Protein AF-A0A3N1KBH6-F1 (afdb_monomer_lite)

Sequence (134 aa):
MVTGLVGLCGLIVLVSFAAWLVLRDSRVDLRPDDFVPRAGATSGGISLLEGAVDVTAEACGPVASSCTSAVGTDDLVLMHFATKDAAARAARRLGPEAYRSDWLVARFVGDDVPAEQRLWATEALDGAWQSEVD

Radius of gyration: 19.17 Å; chains: 1; bounding box: 53×26×54 Å

Secondary structure (DSSP, 8-state):
--HHHHHHHHHHHHHHHHHHHHHS-GGGG--GGGGSPPTT-SS---GGGTT-EE-HHHHHTTT-TTEEEEEE-SSEEEEEESSHHHHHHHHHHHGGGEEEETTEEEEE--TT--HHHHHHHHHHHHHTTTTT--

Foldseek 3Di:
DVVVVVVVVVVVVVVVVVVCVVVDDPCLPDDPVQQEDDVPDPDQHQPQNDVWDWPCCPVCPPQAPFWDTWIHDQFKIKTFGNFQVRQVRSQVVLPPQWDDDRRIIMGGNDPPQDPVSVVVNNCSSNVVSVVVPD

Structure (mmCIF, N/CA/C/O backbone):
data_AF-A0A3N1KBH6-F1
#
_entry.id   AF-A0A3N1KBH6-F1
#
loop_
_atom_site.group_PDB
_atom_site.id
_atom_site.type_symbol
_atom_site.label_atom_id
_atom_site.label_alt_id
_atom_site.label_comp_id
_atom_site.label_asym_id
_atom_site.label_entity_id
_atom_site.label_seq_id
_atom_site.pdbx_PDB_ins_code
_atom_site.Cartn_x
_atom_site.Cartn_y
_atom_site.Cartn_z
_atom_site.occupancy
_atom_site.B_iso_or_equiv
_atom_site.auth_seq_id
_atom_site.auth_comp_id
_atom_site.auth_asym_id
_atom_site.auth_atom_id
_atom_site.pdbx_PDB_model_num
ATOM 1 N N . MET A 1 1 ? 39.350 -9.314 -36.177 1.00 49.44 1 MET A N 1
ATOM 2 C CA . MET A 1 1 ? 38.388 -8.218 -35.904 1.00 49.44 1 MET A CA 1
ATOM 3 C C . MET A 1 1 ? 37.071 -8.666 -35.256 1.00 49.44 1 MET A C 1
ATOM 5 O O . MET A 1 1 ? 36.271 -7.803 -34.939 1.00 49.44 1 MET A O 1
ATOM 9 N N . VAL A 1 2 ? 36.836 -9.961 -34.993 1.00 51.59 2 VAL A N 1
ATOM 10 C CA . VAL A 1 2 ? 35.577 -10.442 -34.374 1.00 51.59 2 VAL A CA 1
ATOM 11 C C . VAL A 1 2 ? 35.638 -10.447 -32.833 1.00 51.59 2 VAL A C 1
ATOM 13 O O . VAL A 1 2 ? 34.629 -10.255 -32.168 1.00 51.59 2 VAL A O 1
ATOM 16 N N . THR A 1 3 ? 36.834 -10.555 -32.246 1.00 52.19 3 THR A N 1
ATOM 17 C CA . THR A 1 3 ? 37.055 -10.590 -30.787 1.00 52.19 3 THR A CA 1
ATOM 18 C C . THR A 1 3 ? 36.803 -9.259 -30.072 1.00 52.19 3 THR A C 1
ATOM 20 O O . THR A 1 3 ? 36.349 -9.264 -28.933 1.00 52.19 3 THR A O 1
ATOM 23 N N . GLY A 1 4 ? 37.034 -8.119 -30.730 1.00 53.12 4 GLY A N 1
ATOM 24 C CA . GLY A 1 4 ? 36.787 -6.798 -30.132 1.00 53.12 4 GLY A CA 1
ATOM 25 C C . GLY A 1 4 ? 35.301 -6.455 -29.984 1.00 53.12 4 GLY A C 1
ATOM 26 O O . GLY A 1 4 ? 34.920 -5.766 -29.044 1.00 53.12 4 GLY A O 1
ATOM 27 N N . LEU A 1 5 ? 34.451 -6.975 -30.877 1.00 54.72 5 LEU A N 1
ATOM 28 C CA . LEU A 1 5 ? 33.017 -6.670 -30.885 1.00 54.72 5 LEU A CA 1
ATOM 29 C C . LEU A 1 5 ? 32.265 -7.420 -29.772 1.00 54.72 5 LEU A C 1
ATOM 31 O O . LEU A 1 5 ? 31.407 -6.846 -29.109 1.00 54.72 5 LEU A O 1
ATOM 35 N N . VAL A 1 6 ? 32.634 -8.683 -29.525 1.00 58.62 6 VAL A N 1
ATOM 36 C CA . VAL A 1 6 ? 32.032 -9.519 -28.468 1.00 58.62 6 VAL A CA 1
ATOM 37 C C . VAL A 1 6 ? 32.357 -8.967 -27.076 1.00 58.62 6 VAL A C 1
ATOM 39 O O . VAL A 1 6 ? 31.479 -8.914 -26.218 1.00 58.62 6 VAL A O 1
ATOM 42 N N . GLY A 1 7 ? 33.589 -8.486 -26.868 1.00 67.44 7 GLY A N 1
ATOM 43 C CA . GLY A 1 7 ? 33.991 -7.850 -25.609 1.00 67.44 7 GLY A CA 1
ATOM 44 C C . GLY A 1 7 ? 33.243 -6.543 -25.330 1.00 67.44 7 GLY A C 1
ATOM 45 O O . GLY A 1 7 ? 32.823 -6.306 -24.200 1.00 67.44 7 GLY A O 1
ATOM 46 N N . LEU A 1 8 ? 33.012 -5.725 -26.363 1.00 73.25 8 LEU A N 1
ATOM 47 C CA . LEU A 1 8 ? 32.281 -4.463 -26.233 1.00 73.25 8 LEU A CA 1
ATOM 48 C C . LEU A 1 8 ? 30.794 -4.689 -25.911 1.00 73.25 8 LEU A C 1
ATOM 50 O O . LEU A 1 8 ? 30.258 -4.045 -25.014 1.00 73.25 8 LEU A O 1
ATOM 54 N N . CYS A 1 9 ? 30.133 -5.631 -26.595 1.00 75.88 9 CYS A N 1
ATOM 55 C CA . CYS A 1 9 ? 28.740 -5.979 -26.304 1.00 75.88 9 CYS A CA 1
ATOM 56 C C . CYS A 1 9 ? 28.572 -6.538 -24.884 1.00 75.88 9 CYS A C 1
ATOM 58 O O . CYS A 1 9 ? 27.636 -6.148 -24.189 1.00 75.88 9 CYS A O 1
ATOM 60 N N . GLY A 1 10 ? 29.493 -7.396 -24.431 1.00 76.19 10 GLY A N 1
ATOM 61 C CA . GLY A 1 10 ? 29.480 -7.914 -23.061 1.00 76.19 10 GLY A CA 1
ATOM 62 C C . GLY A 1 10 ? 29.618 -6.808 -22.011 1.00 76.19 10 GLY A C 1
ATOM 63 O O . GLY A 1 10 ? 28.868 -6.793 -21.037 1.00 76.19 10 GLY A O 1
ATOM 64 N N . LEU A 1 11 ? 30.514 -5.842 -22.243 1.00 80.56 11 LEU A N 1
ATOM 65 C CA . LEU A 1 11 ? 30.700 -4.690 -21.359 1.00 80.56 11 LEU A CA 1
ATOM 66 C C . LEU A 1 11 ? 29.445 -3.805 -21.297 1.00 80.56 11 LEU A C 1
ATOM 68 O O . LEU A 1 11 ? 29.038 -3.409 -20.209 1.00 80.56 11 LEU A O 1
ATOM 72 N N . ILE A 1 12 ? 28.810 -3.524 -22.441 1.00 84.62 12 ILE A N 1
ATOM 73 C CA . ILE A 1 12 ? 27.580 -2.717 -22.496 1.00 84.62 12 ILE A CA 1
ATOM 74 C C . ILE A 1 12 ? 26.463 -3.391 -21.695 1.00 84.62 12 ILE A C 1
ATOM 76 O O . ILE A 1 12 ? 25.829 -2.731 -20.879 1.00 84.62 12 ILE A O 1
ATOM 80 N N . VAL A 1 13 ? 26.262 -4.703 -21.860 1.00 85.00 13 VAL A N 1
ATOM 81 C CA . VAL A 1 13 ? 25.246 -5.451 -21.099 1.00 85.00 13 VAL A CA 1
ATOM 82 C C . VAL A 1 13 ? 25.523 -5.386 -19.597 1.00 85.00 13 VAL A C 1
ATOM 84 O O . VAL A 1 13 ? 24.604 -5.132 -18.822 1.00 85.00 13 VAL A O 1
ATOM 87 N N . LEU A 1 14 ? 26.781 -5.554 -19.182 1.00 83.50 14 LEU A N 1
ATOM 88 C CA . LEU A 1 14 ? 27.178 -5.477 -17.773 1.00 83.50 14 LEU A CA 1
ATOM 89 C C . LEU A 1 14 ? 26.933 -4.089 -17.174 1.00 83.50 14 LEU A C 1
ATOM 91 O O . LEU A 1 14 ? 26.372 -3.985 -16.086 1.00 83.50 14 LEU A O 1
ATOM 95 N N . VAL A 1 15 ? 27.305 -3.024 -17.890 1.00 84.50 15 VAL A N 1
ATOM 96 C CA . VAL A 1 15 ? 27.094 -1.640 -17.439 1.00 84.50 15 VAL A CA 1
ATOM 97 C C . VAL A 1 15 ? 25.606 -1.299 -17.394 1.00 84.50 15 VAL A C 1
ATOM 99 O O . VAL A 1 15 ? 25.153 -0.703 -16.421 1.00 84.50 15 VAL A O 1
ATOM 102 N N . SER A 1 16 ? 24.822 -1.709 -18.395 1.00 83.69 16 SER A N 1
ATOM 103 C CA . SER A 1 16 ? 23.369 -1.511 -18.396 1.00 83.69 16 SER A CA 1
ATOM 104 C C . SER A 1 16 ? 22.682 -2.281 -17.271 1.00 83.69 16 SER A C 1
ATOM 106 O O . SER A 1 16 ? 21.777 -1.743 -16.642 1.00 83.69 16 SER A O 1
ATOM 108 N N . PHE A 1 17 ? 23.121 -3.506 -16.978 1.00 82.44 17 PHE A N 1
ATOM 109 C CA . PHE A 1 17 ? 22.586 -4.294 -15.872 1.00 82.44 17 PHE A CA 1
ATOM 110 C C . PHE A 1 17 ? 22.958 -3.697 -14.509 1.00 82.44 17 PHE A C 1
ATOM 112 O O . PHE A 1 17 ? 22.097 -3.573 -13.645 1.00 82.44 17 PHE A O 1
ATOM 119 N N . ALA A 1 18 ? 24.203 -3.248 -14.330 1.00 80.19 18 ALA A N 1
ATOM 120 C CA . ALA A 1 18 ? 24.629 -2.554 -13.116 1.00 80.19 18 ALA A CA 1
ATOM 121 C C . ALA A 1 18 ? 23.869 -1.232 -12.916 1.00 80.19 18 ALA A C 1
ATOM 123 O O . ALA A 1 18 ? 23.391 -0.958 -11.819 1.00 80.19 18 ALA A O 1
ATOM 124 N N . ALA A 1 19 ? 23.687 -0.443 -13.981 1.00 80.38 19 ALA A N 1
ATOM 125 C CA . ALA A 1 19 ? 22.867 0.764 -13.939 1.00 80.38 19 ALA A CA 1
ATOM 126 C C . ALA A 1 19 ? 21.405 0.438 -13.604 1.00 80.38 19 ALA A C 1
ATOM 128 O O . ALA A 1 19 ? 20.790 1.146 -12.814 1.00 80.38 19 ALA A O 1
ATOM 129 N N . TRP A 1 20 ? 20.857 -0.649 -14.152 1.00 79.81 20 TRP A N 1
ATOM 130 C CA . TRP A 1 20 ? 19.512 -1.107 -13.819 1.00 79.81 20 TRP A CA 1
ATOM 131 C C . TRP A 1 20 ? 19.390 -1.520 -12.352 1.00 79.81 20 TRP A C 1
ATOM 133 O O . TRP A 1 20 ? 18.420 -1.132 -11.720 1.00 79.81 20 TRP A O 1
ATOM 143 N N . LEU A 1 21 ? 20.372 -2.223 -11.781 1.00 75.50 21 LEU A N 1
ATOM 144 C CA . LEU A 1 21 ? 20.370 -2.569 -10.355 1.00 75.50 21 LEU A CA 1
ATOM 145 C C . LEU A 1 21 ? 20.424 -1.332 -9.452 1.00 75.50 21 LEU A C 1
ATOM 147 O O . LEU A 1 21 ? 19.719 -1.288 -8.454 1.00 75.50 21 LEU A O 1
ATOM 151 N N . VAL A 1 22 ? 21.216 -0.319 -9.817 1.00 76.25 22 VAL A N 1
ATOM 152 C CA . VAL A 1 22 ? 21.300 0.947 -9.063 1.00 76.25 22 VAL A CA 1
ATOM 153 C C . VAL A 1 22 ? 20.016 1.774 -9.193 1.00 76.25 22 VAL A C 1
ATOM 155 O O . VAL A 1 22 ? 19.649 2.494 -8.270 1.00 76.25 22 VAL A O 1
ATOM 158 N N 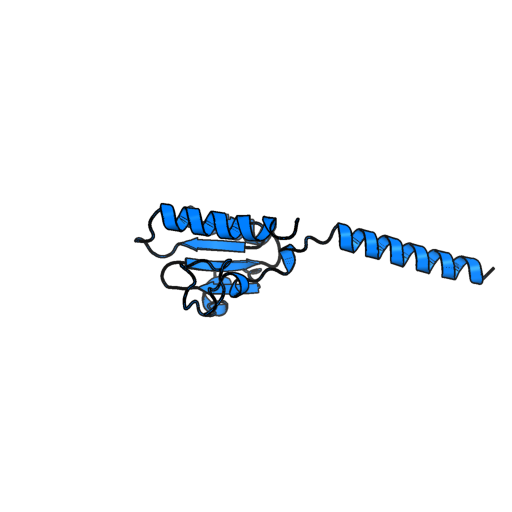. LEU A 1 23 ? 19.332 1.692 -10.336 1.00 75.88 23 LEU A N 1
ATOM 159 C CA . LEU A 1 23 ? 18.102 2.443 -10.606 1.00 75.88 23 LEU A CA 1
ATOM 160 C C . LEU A 1 23 ? 16.825 1.690 -10.205 1.00 75.88 23 LEU A C 1
ATOM 162 O O . LEU A 1 23 ? 15.757 2.304 -10.147 1.00 75.88 23 LEU A O 1
ATOM 166 N N . ARG A 1 24 ? 16.898 0.375 -9.968 1.00 74.00 24 ARG A N 1
ATOM 167 C CA . ARG A 1 24 ? 15.761 -0.428 -9.522 1.00 74.00 24 ARG A CA 1
ATOM 168 C C . ARG A 1 24 ? 15.518 -0.134 -8.051 1.00 74.00 24 ARG A C 1
ATOM 170 O O . ARG A 1 24 ? 16.274 -0.552 -7.185 1.00 74.00 24 ARG A O 1
ATOM 177 N N . ASP A 1 25 ? 14.424 0.561 -7.795 1.00 70.88 25 ASP A N 1
ATOM 178 C CA . ASP A 1 25 ? 13.907 0.800 -6.454 1.00 70.88 25 ASP A CA 1
ATOM 179 C C . ASP A 1 25 ? 13.550 -0.555 -5.802 1.00 70.88 25 ASP A C 1
ATOM 181 O O . ASP A 1 25 ? 12.630 -1.236 -6.269 1.00 70.88 25 ASP A O 1
ATOM 185 N N . SER A 1 26 ? 14.307 -0.982 -4.777 1.00 67.75 26 SER A N 1
ATOM 186 C CA . SER A 1 26 ? 14.103 -2.267 -4.071 1.00 67.75 26 SER A CA 1
ATOM 187 C C . SER A 1 26 ? 12.693 -2.382 -3.488 1.00 67.75 26 SER A C 1
ATOM 189 O O . SER A 1 26 ? 12.124 -3.469 -3.405 1.00 67.75 26 SER A O 1
ATOM 191 N N . ARG A 1 27 ? 12.076 -1.233 -3.206 1.00 69.44 27 ARG A N 1
ATOM 192 C CA . ARG A 1 27 ? 10.733 -1.074 -2.644 1.00 69.44 27 ARG A CA 1
ATOM 193 C C . ARG A 1 27 ? 9.613 -1.630 -3.518 1.00 69.44 27 ARG A C 1
ATOM 195 O O . ARG A 1 27 ? 8.506 -1.812 -3.026 1.00 69.44 27 ARG A O 1
ATOM 202 N N . VAL A 1 28 ? 9.875 -1.894 -4.800 1.00 72.88 28 VAL A N 1
ATOM 203 C CA . VAL A 1 28 ? 8.892 -2.513 -5.707 1.00 72.88 28 VAL A CA 1
ATOM 204 C C . VAL A 1 28 ? 8.539 -3.948 -5.307 1.00 72.88 28 VAL A C 1
ATOM 206 O O . VAL A 1 28 ? 7.492 -4.454 -5.708 1.00 72.88 28 VAL A O 1
ATOM 209 N N . ASP A 1 29 ? 9.415 -4.608 -4.547 1.00 77.94 29 ASP A N 1
ATOM 210 C CA . ASP A 1 29 ? 9.220 -5.993 -4.122 1.00 77.94 29 ASP A CA 1
ATOM 211 C C . ASP A 1 29 ? 8.485 -6.099 -2.771 1.00 77.94 29 ASP A C 1
ATOM 213 O O . ASP A 1 29 ? 8.135 -7.210 -2.371 1.00 77.94 29 ASP A O 1
ATOM 217 N N . LEU A 1 30 ? 8.205 -4.976 -2.090 1.00 77.62 30 LEU A N 1
ATOM 218 C CA . LEU A 1 30 ? 7.533 -4.982 -0.790 1.00 77.62 30 LEU A CA 1
ATOM 219 C C . LEU A 1 30 ? 6.039 -5.273 -0.928 1.00 77.62 30 LEU A C 1
ATOM 221 O O . LEU A 1 30 ? 5.307 -4.620 -1.678 1.00 77.62 30 LEU A O 1
ATOM 225 N N . ARG A 1 31 ? 5.583 -6.285 -0.189 1.00 83.56 31 ARG A N 1
ATOM 226 C CA . ARG A 1 31 ? 4.217 -6.794 -0.264 1.00 83.56 31 ARG A CA 1
ATOM 227 C C . ARG A 1 31 ? 3.426 -6.425 0.983 1.00 83.56 31 ARG A C 1
ATOM 229 O O . ARG A 1 31 ? 3.994 -6.315 2.063 1.00 83.56 31 ARG A O 1
ATOM 236 N N . PRO A 1 32 ? 2.093 -6.304 0.874 1.00 83.31 32 PRO A N 1
ATOM 237 C CA . PRO A 1 32 ? 1.251 -6.051 2.038 1.00 83.31 32 PRO A CA 1
ATOM 238 C C . PRO A 1 32 ? 1.414 -7.118 3.136 1.00 83.31 32 PRO A C 1
ATOM 240 O O . PRO A 1 32 ? 1.390 -6.790 4.318 1.00 83.31 32 PRO A O 1
ATOM 243 N N . ASP A 1 33 ? 1.676 -8.372 2.749 1.00 84.19 33 ASP A N 1
ATOM 244 C CA . ASP A 1 33 ? 1.942 -9.495 3.660 1.00 84.19 33 ASP A CA 1
ATOM 245 C C . ASP A 1 33 ? 3.194 -9.318 4.535 1.00 84.19 33 ASP A C 1
ATOM 247 O O . ASP A 1 33 ? 3.320 -9.970 5.574 1.00 84.19 33 ASP A O 1
ATOM 251 N N . ASP A 1 34 ? 4.134 -8.458 4.133 1.00 82.38 34 ASP A N 1
ATOM 252 C CA . ASP A 1 34 ? 5.358 -8.196 4.896 1.00 82.38 34 ASP A CA 1
ATOM 253 C C . ASP A 1 34 ? 5.089 -7.342 6.141 1.00 82.38 34 ASP A C 1
ATOM 255 O O . ASP A 1 34 ? 5.866 -7.377 7.095 1.00 82.38 34 ASP A O 1
ATOM 259 N N . PHE A 1 35 ? 3.950 -6.644 6.166 1.00 81.81 35 PHE A N 1
ATOM 260 C CA . PHE A 1 35 ? 3.508 -5.798 7.274 1.00 81.81 35 PHE A CA 1
ATOM 261 C C . PHE A 1 35 ? 2.578 -6.528 8.250 1.00 81.81 35 PHE A C 1
ATOM 263 O O . PHE A 1 35 ? 2.213 -5.963 9.281 1.00 81.81 35 PHE A O 1
ATOM 270 N N . VAL A 1 36 ? 2.192 -7.772 7.953 1.00 82.62 36 VAL A N 1
ATOM 271 C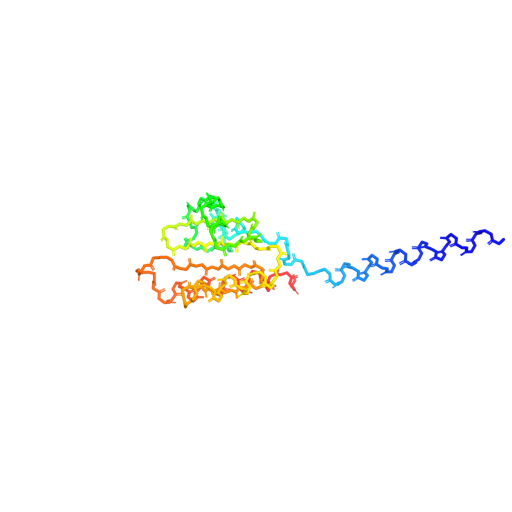 CA . VAL A 1 36 ? 1.348 -8.588 8.833 1.00 82.62 36 VAL A CA 1
ATOM 272 C C . VAL A 1 36 ? 2.197 -9.116 9.996 1.00 82.62 36 VAL A C 1
ATOM 274 O O . VAL A 1 36 ? 3.193 -9.810 9.758 1.00 82.62 36 VAL A O 1
ATOM 277 N N . PRO A 1 37 ? 1.838 -8.830 11.263 1.00 80.44 37 PRO A N 1
ATOM 278 C CA . PRO A 1 37 ? 2.556 -9.352 12.419 1.00 80.44 37 PRO A CA 1
ATOM 279 C C . PRO A 1 37 ? 2.621 -10.884 12.391 1.00 80.44 37 PRO A C 1
ATOM 281 O O . PRO A 1 37 ? 1.599 -11.571 12.374 1.00 80.44 37 PRO A O 1
ATOM 284 N N . ARG A 1 38 ? 3.838 -11.439 12.400 1.00 72.44 38 ARG A N 1
ATOM 285 C CA . ARG A 1 38 ? 4.063 -12.886 12.519 1.00 72.44 38 ARG A CA 1
ATOM 286 C C . ARG A 1 38 ? 4.332 -13.242 13.974 1.00 72.44 38 ARG A C 1
ATOM 288 O O . ARG A 1 38 ? 5.141 -12.590 14.634 1.00 72.44 38 ARG A O 1
ATOM 295 N N . ALA A 1 39 ? 3.696 -14.307 14.459 1.00 63.97 39 ALA A N 1
ATOM 296 C CA . ALA A 1 39 ? 3.934 -14.817 15.805 1.00 63.97 39 ALA A CA 1
ATOM 297 C C . ALA A 1 39 ? 5.437 -15.097 16.012 1.00 63.97 39 ALA A C 1
ATOM 299 O O . ALA A 1 39 ? 6.018 -15.935 15.323 1.00 63.97 39 ALA A O 1
ATOM 300 N N . GLY A 1 40 ? 6.064 -14.373 16.946 1.00 54.41 40 GLY A N 1
ATOM 301 C CA . GLY A 1 40 ? 7.492 -14.491 17.265 1.00 54.41 40 GLY A CA 1
ATOM 302 C C . GLY A 1 40 ? 8.425 -13.477 16.586 1.00 54.41 40 GLY A C 1
ATOM 303 O O . GLY A 1 40 ? 9.623 -13.515 16.857 1.00 54.41 40 GLY A O 1
ATOM 304 N N . ALA A 1 41 ? 7.920 -12.561 15.751 1.00 57.44 41 ALA A N 1
ATOM 305 C CA . ALA A 1 41 ? 8.710 -11.446 15.223 1.00 57.44 41 ALA A CA 1
ATOM 306 C C . ALA A 1 41 ? 8.804 -10.306 16.256 1.00 57.44 41 ALA A C 1
ATOM 308 O O . ALA A 1 41 ? 7.794 -9.858 16.793 1.00 57.44 41 ALA A O 1
ATOM 309 N N . THR A 1 42 ? 10.021 -9.836 16.545 1.00 48.44 42 THR A N 1
ATOM 310 C CA . THR A 1 42 ? 10.291 -8.811 17.573 1.00 48.44 42 THR A CA 1
ATOM 311 C C . THR A 1 42 ? 10.107 -7.369 17.093 1.00 48.44 42 THR A C 1
ATOM 313 O O . THR A 1 42 ? 10.101 -6.457 17.915 1.00 48.44 42 THR A O 1
ATOM 316 N N . SER A 1 43 ? 9.962 -7.141 15.788 1.00 53.84 43 SER A N 1
ATOM 317 C CA . SER A 1 43 ? 9.750 -5.819 15.189 1.00 53.84 43 SER A CA 1
ATOM 318 C C . SER A 1 43 ? 9.313 -5.956 13.725 1.00 53.84 43 SER A C 1
ATOM 320 O O . SER A 1 43 ? 9.728 -6.895 13.048 1.00 53.84 43 SER A O 1
ATOM 322 N N . GLY A 1 44 ? 8.483 -5.024 13.241 1.00 58.19 44 GLY A N 1
ATOM 323 C CA . GLY A 1 44 ? 8.226 -4.816 11.805 1.00 58.19 44 GLY A CA 1
ATOM 324 C C . GLY A 1 44 ? 6.775 -4.964 11.327 1.00 58.19 44 GLY A C 1
ATOM 325 O O . GLY A 1 44 ? 6.450 -4.460 10.260 1.00 58.19 44 GLY A O 1
ATOM 326 N N . GLY A 1 45 ? 5.892 -5.603 12.099 1.00 67.00 45 GLY A N 1
ATOM 327 C CA . GLY A 1 45 ? 4.474 -5.725 11.734 1.00 67.00 45 GLY A CA 1
ATOM 328 C C . GLY A 1 45 ? 3.642 -4.535 12.206 1.00 67.00 45 GLY A C 1
ATOM 329 O O . GLY A 1 45 ? 3.919 -3.985 13.268 1.00 67.00 45 GLY A O 1
ATOM 330 N N . ILE A 1 46 ? 2.598 -4.174 11.460 1.00 81.00 46 ILE A N 1
ATOM 331 C CA . ILE A 1 46 ? 1.591 -3.195 11.879 1.00 81.00 46 ILE A CA 1
ATOM 332 C C . ILE A 1 46 ? 0.547 -3.938 12.719 1.00 81.00 46 ILE A C 1
ATOM 334 O O . ILE A 1 46 ? -0.119 -4.827 12.201 1.00 81.00 46 ILE A O 1
ATOM 338 N N . SER A 1 47 ? 0.368 -3.588 13.995 1.00 83.06 47 SER A N 1
ATOM 339 C CA . SER A 1 47 ? -0.611 -4.231 14.892 1.00 83.06 47 SER A CA 1
ATOM 340 C C . SER A 1 47 ? -2.042 -4.239 14.341 1.00 83.06 47 SER A C 1
ATOM 342 O O . SER A 1 47 ? -2.753 -5.218 14.520 1.00 83.06 47 SER A O 1
ATOM 344 N N . LEU A 1 48 ? -2.441 -3.205 13.594 1.00 83.75 48 LEU A N 1
ATOM 345 C CA . LEU A 1 48 ? -3.740 -3.145 12.907 1.00 83.75 48 LEU A CA 1
ATOM 346 C C . LEU A 1 48 ? -3.918 -4.215 11.817 1.00 83.75 48 LEU A C 1
ATOM 348 O O . LEU A 1 48 ? -5.035 -4.434 11.366 1.00 83.75 48 LEU A O 1
ATOM 352 N N . LEU A 1 49 ? -2.837 -4.861 11.371 1.00 86.25 49 LEU A N 1
ATOM 353 C CA . LEU A 1 49 ? -2.863 -5.984 10.432 1.00 86.25 49 LEU A CA 1
ATOM 354 C C . LEU A 1 49 ? -2.736 -7.339 11.139 1.00 86.25 49 LEU A C 1
ATOM 356 O O . LEU A 1 49 ? -2.548 -8.359 10.476 1.00 86.25 49 LEU A O 1
ATOM 360 N N . GLU A 1 50 ? -2.805 -7.393 12.470 1.00 86.62 50 GLU A N 1
ATOM 361 C CA . GLU A 1 50 ? -2.837 -8.670 13.176 1.00 86.62 50 GLU A CA 1
ATOM 362 C C . GLU A 1 50 ? -4.084 -9.465 12.766 1.00 86.62 50 GLU A C 1
ATOM 364 O O . GLU A 1 50 ? -5.209 -8.978 12.830 1.00 86.62 50 GLU A O 1
ATOM 369 N N . GLY A 1 51 ? -3.874 -10.695 12.289 1.00 85.19 51 GLY A N 1
ATOM 370 C CA . GLY A 1 51 ? -4.954 -11.516 11.741 1.00 85.19 51 GLY A CA 1
ATOM 371 C C . GLY A 1 51 ? -5.461 -11.068 10.366 1.00 85.19 51 GLY A C 1
ATOM 372 O O . GLY A 1 51 ? -6.522 -11.531 9.952 1.00 85.19 51 GLY A O 1
ATOM 373 N N . ALA A 1 52 ? -4.725 -10.203 9.656 1.00 88.38 52 ALA A N 1
ATOM 374 C CA . ALA A 1 52 ? -5.090 -9.783 8.310 1.00 88.38 52 ALA A CA 1
ATOM 375 C C . ALA A 1 52 ? -5.265 -10.978 7.365 1.00 88.38 52 ALA A C 1
ATOM 377 O O . ALA A 1 52 ? -4.508 -11.954 7.398 1.00 88.38 52 ALA A O 1
ATOM 378 N N . VAL A 1 53 ? -6.260 -10.863 6.492 1.00 91.44 53 VAL A N 1
ATOM 379 C CA . VAL A 1 53 ? -6.568 -11.843 5.449 1.00 91.44 53 VAL A CA 1
ATOM 380 C C . VAL A 1 53 ? -6.372 -11.224 4.071 1.00 91.44 53 VAL A C 1
ATOM 382 O O . VAL A 1 53 ? -6.414 -10.004 3.914 1.00 91.44 53 VAL A O 1
ATOM 385 N N . ASP A 1 54 ? -6.153 -12.069 3.067 1.00 92.69 54 ASP A N 1
ATOM 386 C CA . ASP A 1 54 ? -6.126 -11.637 1.671 1.00 92.69 54 ASP A CA 1
ATOM 387 C C . ASP A 1 54 ? -7.521 -11.131 1.270 1.00 92.69 54 ASP A C 1
ATOM 389 O O . ASP A 1 54 ? -8.503 -11.872 1.325 1.00 92.69 54 ASP A O 1
ATOM 393 N N . VAL A 1 55 ? -7.587 -9.857 0.886 1.00 92.38 55 VAL A N 1
ATOM 394 C CA . VAL A 1 55 ? -8.798 -9.163 0.415 1.00 92.38 55 VAL A CA 1
ATOM 395 C C . VAL A 1 55 ? -8.584 -8.594 -0.986 1.00 92.38 55 VAL A C 1
ATOM 397 O O . VAL A 1 55 ? -9.194 -7.598 -1.381 1.00 92.38 55 VAL A O 1
ATOM 400 N N . THR A 1 56 ? -7.656 -9.178 -1.749 1.00 90.81 56 THR A N 1
ATOM 401 C CA . THR A 1 56 ? -7.251 -8.685 -3.071 1.00 90.81 56 THR A CA 1
ATOM 402 C C . THR A 1 56 ? -8.441 -8.569 -4.020 1.00 90.81 56 THR A C 1
ATOM 404 O O . THR A 1 56 ? -8.573 -7.560 -4.715 1.00 90.81 56 THR A O 1
ATOM 407 N N . ALA A 1 57 ? -9.329 -9.566 -4.054 1.00 86.75 57 ALA A N 1
ATOM 408 C CA . ALA A 1 57 ? -10.463 -9.576 -4.978 1.00 86.75 57 ALA A CA 1
ATOM 409 C C . ALA A 1 57 ? -11.456 -8.438 -4.682 1.00 86.75 57 ALA A C 1
ATOM 411 O O . ALA A 1 57 ? -11.935 -7.764 -5.599 1.00 86.75 57 ALA A O 1
ATOM 412 N N . GLU A 1 58 ? -11.717 -8.192 -3.402 1.00 86.50 58 GLU A N 1
ATOM 413 C CA . GLU A 1 58 ? -12.660 -7.202 -2.896 1.00 86.50 58 GLU A CA 1
ATOM 414 C C . GLU A 1 58 ? -12.084 -5.781 -2.977 1.00 86.50 58 GLU A C 1
ATOM 416 O O . GLU A 1 58 ? -12.749 -4.862 -3.465 1.00 86.50 58 GLU A O 1
ATOM 421 N N . ALA A 1 59 ? -10.836 -5.593 -2.539 1.00 85.38 59 ALA A N 1
ATOM 422 C CA . ALA A 1 59 ? -10.192 -4.285 -2.444 1.00 85.38 59 ALA A CA 1
ATOM 423 C C . ALA A 1 59 ? -9.662 -3.779 -3.796 1.00 85.38 59 ALA A C 1
ATOM 425 O O . ALA A 1 59 ? -9.834 -2.601 -4.128 1.00 85.38 59 ALA A O 1
ATOM 426 N N . CYS A 1 60 ? -9.053 -4.648 -4.613 1.00 86.88 60 CYS A N 1
ATOM 427 C CA . CYS A 1 60 ? -8.517 -4.243 -5.916 1.00 86.88 60 CYS A CA 1
ATOM 428 C C . CYS A 1 60 ? -9.608 -4.119 -6.997 1.00 86.88 60 CYS A C 1
ATOM 430 O O . CYS A 1 60 ? -9.411 -3.388 -7.971 1.00 86.88 60 CYS A O 1
ATOM 432 N N . GLY A 1 61 ? -10.756 -4.792 -6.837 1.00 76.06 61 GLY A N 1
ATOM 433 C CA . GLY A 1 61 ? -11.786 -4.932 -7.873 1.00 76.06 61 GLY A CA 1
ATOM 434 C C . GLY A 1 61 ? -12.359 -3.609 -8.414 1.00 76.06 61 GLY A C 1
ATOM 435 O O . GLY A 1 61 ? -12.116 -3.273 -9.574 1.00 76.06 61 GLY A O 1
ATOM 436 N N . PRO A 1 62 ? -13.128 -2.828 -7.632 1.00 63.38 62 PRO A N 1
ATOM 437 C CA . PRO A 1 62 ? -13.835 -1.658 -8.162 1.00 63.38 62 PRO A CA 1
ATOM 438 C C . PRO A 1 62 ? -12.989 -0.376 -8.238 1.00 63.38 62 PRO A C 1
ATOM 440 O O . PRO A 1 62 ? -13.336 0.551 -8.971 1.00 63.38 62 PRO A O 1
ATOM 443 N N . VAL A 1 63 ? -11.890 -0.284 -7.482 1.00 59.47 63 VAL A N 1
ATOM 444 C CA . VAL A 1 63 ? -11.231 1.008 -7.197 1.00 59.47 63 VAL A CA 1
ATOM 445 C C . VAL A 1 63 ? -9.891 1.168 -7.926 1.00 59.47 63 VAL A C 1
ATOM 447 O O . VAL A 1 63 ? -9.448 2.298 -8.186 1.00 59.47 63 VAL A O 1
ATOM 450 N N . ALA A 1 64 ? -9.253 0.059 -8.317 1.00 65.19 64 ALA A N 1
ATOM 451 C CA . ALA A 1 64 ? -7.834 0.060 -8.636 1.00 65.19 64 ALA A CA 1
ATOM 452 C C . ALA A 1 64 ? -7.425 -0.985 -9.688 1.00 65.19 64 ALA A C 1
ATOM 454 O O . ALA A 1 64 ? -6.832 -2.009 -9.374 1.00 65.19 64 ALA A O 1
ATOM 455 N N . SER A 1 65 ? -7.589 -0.651 -10.971 1.00 69.88 65 SER A N 1
ATOM 456 C CA . SER A 1 65 ? -7.161 -1.470 -12.127 1.00 69.88 65 SER A CA 1
ATOM 457 C C . SER A 1 65 ? -5.663 -1.830 -12.185 1.00 69.88 65 SER A C 1
ATOM 459 O O . SER A 1 65 ? -5.210 -2.448 -13.143 1.00 69.88 65 SER A O 1
ATOM 461 N N . SER A 1 66 ? -4.858 -1.370 -11.229 1.00 87.62 66 SER A N 1
ATOM 462 C CA . SER A 1 66 ? -3.428 -1.675 -11.122 1.00 87.62 66 SER A CA 1
ATOM 463 C C . SER A 1 66 ? -3.023 -2.096 -9.708 1.00 87.62 66 SER A C 1
ATOM 465 O O . SER A 1 66 ? -1.832 -2.083 -9.410 1.00 87.62 66 SER A O 1
ATOM 467 N N . CYS A 1 67 ? -3.989 -2.408 -8.843 1.00 90.25 67 CYS A N 1
ATOM 468 C CA . CYS A 1 67 ? -3.749 -3.061 -7.561 1.00 90.25 67 CYS A CA 1
ATOM 469 C C . CYS A 1 67 ? -3.430 -4.536 -7.828 1.00 90.25 67 CYS A C 1
ATOM 471 O O . CYS A 1 67 ? -4.091 -5.175 -8.647 1.00 90.25 67 CYS A O 1
ATOM 473 N N . THR A 1 68 ? -2.348 -5.028 -7.233 1.00 92.00 68 THR A N 1
ATOM 474 C CA . THR A 1 68 ? -1.783 -6.360 -7.495 1.00 92.00 68 THR A CA 1
ATOM 475 C C . THR A 1 68 ? -1.958 -7.309 -6.318 1.00 92.00 68 THR A C 1
ATOM 477 O O . THR A 1 68 ? -2.025 -8.515 -6.534 1.00 92.00 68 THR A O 1
ATOM 480 N N . SER A 1 69 ? -2.059 -6.777 -5.102 1.00 92.31 69 SER A N 1
ATOM 481 C CA . SER A 1 69 ? -2.408 -7.523 -3.895 1.00 92.31 69 SER A CA 1
ATOM 482 C C . SER A 1 69 ? -2.987 -6.587 -2.840 1.00 92.31 69 SER A C 1
ATOM 484 O O . SER A 1 69 ? -2.707 -5.383 -2.842 1.00 92.31 69 SER A O 1
ATOM 486 N N . ALA A 1 70 ? -3.790 -7.134 -1.934 1.00 92.50 70 ALA A N 1
ATOM 487 C CA . ALA A 1 70 ? -4.266 -6.427 -0.759 1.00 92.50 70 ALA A CA 1
ATOM 488 C C . ALA A 1 70 ? -4.476 -7.384 0.415 1.00 92.50 70 ALA A C 1
ATOM 490 O O . ALA A 1 70 ? -5.005 -8.479 0.241 1.00 92.50 70 ALA A O 1
ATOM 491 N N . VAL A 1 71 ? -4.120 -6.929 1.612 1.00 93.62 71 VAL A N 1
ATOM 492 C CA . VAL A 1 71 ? -4.473 -7.590 2.873 1.00 93.62 71 VAL A CA 1
ATOM 493 C C . VAL A 1 71 ? -5.270 -6.630 3.731 1.00 93.62 71 VAL A C 1
ATOM 495 O O . VAL A 1 71 ? -5.099 -5.412 3.626 1.00 93.62 71 VAL A O 1
ATOM 498 N N . GLY A 1 72 ? -6.148 -7.154 4.573 1.00 92.19 72 GLY A N 1
ATOM 499 C CA . GLY A 1 72 ? -6.958 -6.298 5.418 1.00 92.19 72 GLY A CA 1
ATOM 500 C C . GLY A 1 72 ? -7.489 -6.964 6.670 1.00 92.19 72 GLY A C 1
ATOM 501 O O . GLY A 1 72 ? -7.579 -8.187 6.769 1.00 92.19 72 GLY A O 1
ATOM 502 N N . THR A 1 73 ? -7.842 -6.099 7.607 1.00 91.75 73 THR A N 1
ATOM 503 C CA . THR A 1 73 ? -8.623 -6.350 8.817 1.00 91.75 73 THR A CA 1
ATOM 504 C C . THR A 1 73 ? -9.847 -5.432 8.803 1.00 91.75 73 THR A C 1
ATOM 506 O O . THR A 1 73 ? -10.047 -4.661 7.858 1.00 91.75 73 THR A O 1
ATOM 509 N N . ASP A 1 74 ? -10.654 -5.482 9.860 1.00 89.00 74 ASP A N 1
ATOM 510 C CA . ASP A 1 74 ? -11.780 -4.558 10.036 1.00 89.00 74 ASP A CA 1
ATOM 511 C C . ASP A 1 74 ? -11.319 -3.092 10.201 1.00 89.00 74 ASP A C 1
ATOM 513 O O . ASP A 1 74 ? -12.058 -2.163 9.876 1.00 89.00 74 ASP A O 1
ATOM 517 N N . ASP A 1 75 ? -10.072 -2.875 10.631 1.00 90.06 75 ASP A N 1
ATOM 518 C CA . ASP A 1 75 ? -9.527 -1.550 10.933 1.00 90.06 75 ASP A CA 1
ATOM 519 C C . ASP A 1 75 ? -8.711 -0.947 9.781 1.00 90.06 75 ASP A C 1
ATOM 521 O O . ASP A 1 75 ? -8.727 0.274 9.568 1.00 90.06 75 ASP A O 1
ATOM 525 N N . LEU A 1 76 ? -7.992 -1.781 9.022 1.00 90.94 76 LEU A N 1
ATOM 526 C CA . LEU A 1 76 ? -7.044 -1.334 8.005 1.00 90.94 76 LEU A CA 1
ATOM 527 C C . LEU A 1 76 ? -7.011 -2.270 6.796 1.00 90.94 76 LEU A C 1
ATOM 529 O O . LEU A 1 76 ? -6.870 -3.479 6.932 1.00 90.94 76 LEU A O 1
ATOM 533 N N . VAL A 1 77 ? -7.021 -1.687 5.597 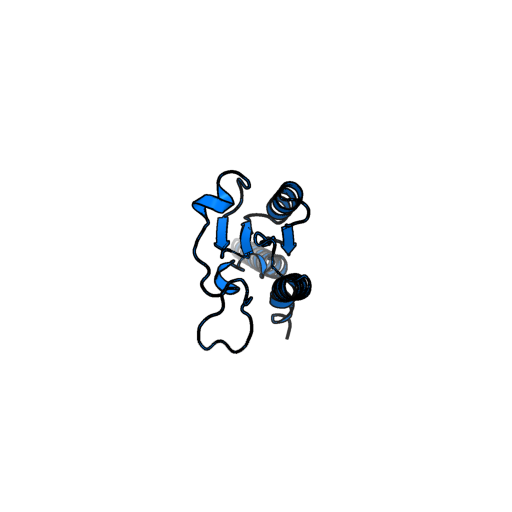1.00 93.19 77 VAL A N 1
ATOM 534 C CA . VAL A 1 77 ? -6.747 -2.392 4.338 1.00 93.19 77 VAL A CA 1
ATOM 535 C C . VAL A 1 77 ? -5.478 -1.832 3.713 1.00 93.19 77 VAL A C 1
ATOM 537 O O . VAL A 1 77 ? -5.409 -0.646 3.388 1.00 93.19 77 VAL A O 1
ATOM 540 N N . LEU A 1 78 ? -4.481 -2.686 3.503 1.00 93.19 78 LEU A N 1
ATOM 541 C CA . LEU A 1 78 ? -3.223 -2.348 2.851 1.00 93.19 78 LEU A CA 1
ATOM 542 C C . LEU A 1 78 ? -3.193 -2.932 1.438 1.00 93.19 78 LEU A C 1
ATOM 544 O O . LEU A 1 78 ? -3.262 -4.142 1.246 1.00 93.19 78 LEU A O 1
ATOM 548 N N . MET A 1 79 ? -3.067 -2.061 0.442 1.00 93.12 79 MET A N 1
ATOM 549 C CA . MET A 1 79 ? -3.060 -2.405 -0.980 1.00 93.12 79 MET A CA 1
ATOM 550 C C . MET A 1 79 ? -1.697 -2.118 -1.596 1.00 93.12 79 MET A C 1
ATOM 552 O O . MET A 1 79 ? -1.111 -1.067 -1.341 1.00 93.12 79 MET A O 1
ATOM 556 N N . HIS A 1 80 ? -1.246 -2.996 -2.484 1.00 92.62 80 HIS A N 1
ATOM 557 C CA . HIS A 1 80 ? -0.059 -2.808 -3.308 1.00 92.62 80 HIS A CA 1
ATOM 558 C C . HIS A 1 80 ? -0.431 -2.612 -4.776 1.00 92.62 80 HIS A C 1
ATOM 560 O O . HIS A 1 80 ? -1.356 -3.235 -5.300 1.00 92.62 80 HIS A O 1
ATOM 566 N N . PHE A 1 81 ? 0.300 -1.731 -5.453 1.00 91.81 81 PHE A N 1
ATOM 567 C CA . PHE A 1 81 ? 0.034 -1.332 -6.828 1.00 91.81 81 PHE A CA 1
ATOM 568 C C . PHE A 1 81 ? 1.218 -1.633 -7.734 1.00 91.81 81 PHE A C 1
ATOM 570 O O . PHE A 1 81 ? 2.364 -1.595 -7.321 1.00 91.81 81 PHE A O 1
ATOM 577 N N . ALA A 1 82 ? 0.959 -1.837 -9.023 1.00 89.81 82 ALA A N 1
ATOM 578 C CA . ALA A 1 82 ? 2.014 -2.042 -10.015 1.00 89.81 82 ALA A CA 1
ATOM 579 C C . ALA A 1 82 ? 2.884 -0.789 -10.249 1.00 89.81 82 ALA A C 1
ATOM 581 O O . ALA A 1 82 ? 4.012 -0.892 -10.723 1.00 89.81 82 ALA A O 1
ATOM 582 N N . THR A 1 83 ? 2.363 0.413 -9.965 1.00 88.06 83 THR A N 1
ATOM 583 C CA . THR A 1 83 ? 3.082 1.685 -10.173 1.00 88.06 83 THR A CA 1
ATOM 584 C C . THR A 1 83 ? 2.773 2.704 -9.075 1.00 88.06 83 THR A C 1
ATOM 586 O O . THR A 1 83 ? 1.629 2.786 -8.616 1.00 88.06 83 THR A O 1
ATOM 589 N N . LYS A 1 84 ? 3.755 3.555 -8.732 1.00 88.75 84 LYS A N 1
ATOM 590 C CA . LYS A 1 84 ? 3.577 4.697 -7.808 1.00 88.75 84 LYS A CA 1
ATOM 591 C C . LYS A 1 84 ? 2.434 5.616 -8.238 1.00 88.75 84 LYS A C 1
ATOM 593 O O . LYS A 1 84 ? 1.650 6.093 -7.422 1.00 88.75 84 LYS A O 1
ATOM 598 N N . ASP A 1 85 ? 2.297 5.833 -9.542 1.00 90.12 85 ASP A N 1
ATOM 599 C CA . ASP A 1 85 ? 1.228 6.654 -10.107 1.00 90.12 85 ASP A CA 1
ATOM 600 C C . ASP A 1 85 ? -0.161 6.046 -9.896 1.00 90.12 85 ASP A C 1
ATOM 602 O O . ASP A 1 85 ? -1.131 6.775 -9.666 1.00 90.12 85 ASP A O 1
ATOM 606 N N . ALA A 1 86 ? -0.281 4.718 -9.964 1.00 90.06 86 ALA A N 1
ATOM 607 C CA . ALA A 1 86 ? -1.535 4.042 -9.669 1.00 90.06 86 ALA A CA 1
ATOM 608 C C . ALA A 1 86 ? -1.888 4.119 -8.181 1.00 90.06 86 ALA A C 1
ATOM 610 O O . ALA A 1 86 ? -3.026 4.477 -7.872 1.00 90.06 86 ALA A O 1
ATOM 611 N N . ALA A 1 87 ? -0.918 3.895 -7.289 1.00 89.94 87 ALA A N 1
ATOM 612 C CA . ALA A 1 87 ? -1.091 4.101 -5.851 1.00 89.94 87 ALA A CA 1
ATOM 613 C C . ALA A 1 87 ? -1.519 5.548 -5.545 1.00 89.94 87 ALA A C 1
ATOM 615 O O . ALA A 1 87 ? -2.493 5.793 -4.836 1.00 89.94 87 ALA A O 1
ATOM 616 N N . ALA A 1 88 ? -0.877 6.533 -6.182 1.00 90.62 88 ALA A N 1
ATOM 617 C CA . ALA A 1 88 ? -1.227 7.946 -6.058 1.00 90.62 88 ALA A CA 1
ATOM 618 C C . ALA A 1 88 ? -2.657 8.260 -6.513 1.00 90.62 88 ALA A C 1
ATOM 620 O O . ALA A 1 88 ? -3.361 9.035 -5.865 1.00 90.62 88 ALA A O 1
ATOM 621 N N . ARG A 1 89 ? -3.098 7.682 -7.636 1.00 90.94 89 ARG A N 1
ATOM 622 C CA . ARG A 1 89 ? -4.478 7.842 -8.116 1.00 90.94 89 ARG A CA 1
ATOM 623 C C . ARG A 1 89 ? -5.480 7.186 -7.174 1.00 90.94 89 ARG A C 1
ATOM 625 O O . ARG A 1 89 ? -6.527 7.780 -6.937 1.00 90.94 89 ARG A O 1
ATOM 632 N N . ALA A 1 90 ? -5.173 6.000 -6.657 1.00 90.56 90 ALA A N 1
ATOM 633 C CA . ALA A 1 90 ? -6.047 5.288 -5.737 1.00 90.56 90 ALA A CA 1
ATOM 634 C C . ALA A 1 90 ? -6.205 6.034 -4.410 1.00 90.56 90 ALA A C 1
ATOM 636 O O . ALA A 1 90 ? -7.334 6.297 -4.013 1.00 90.56 90 ALA A O 1
ATOM 637 N N . ALA A 1 91 ? -5.108 6.491 -3.799 1.00 90.81 91 ALA A N 1
ATOM 638 C CA . ALA A 1 91 ? -5.157 7.287 -2.573 1.00 90.81 91 ALA A CA 1
ATOM 639 C C . ALA A 1 91 ? -6.014 8.554 -2.741 1.00 90.81 91 ALA A C 1
ATOM 641 O O . ALA A 1 91 ? -6.891 8.831 -1.930 1.00 90.81 91 ALA A O 1
ATOM 642 N N . ARG A 1 92 ? -5.859 9.275 -3.864 1.00 90.25 92 ARG A N 1
ATOM 643 C CA . ARG A 1 92 ? -6.703 10.446 -4.168 1.00 90.25 92 ARG A CA 1
ATOM 644 C C . ARG A 1 92 ? -8.190 10.113 -4.324 1.00 90.25 92 ARG A C 1
ATOM 646 O O . ARG A 1 92 ? -9.018 10.957 -4.008 1.00 90.25 92 ARG A O 1
ATOM 653 N N . ARG A 1 93 ? -8.530 8.931 -4.850 1.00 89.31 93 ARG A N 1
ATOM 654 C CA . ARG A 1 93 ? -9.927 8.486 -5.016 1.00 89.31 93 ARG A CA 1
ATOM 655 C C . ARG A 1 93 ? -10.555 8.050 -3.698 1.00 89.31 93 ARG A C 1
ATOM 657 O O . ARG A 1 93 ? -11.735 8.295 -3.496 1.00 89.31 93 ARG A O 1
ATOM 664 N N . LEU A 1 94 ? -9.770 7.393 -2.850 1.00 87.44 94 LEU A N 1
ATOM 665 C CA . LEU A 1 94 ? -10.193 6.930 -1.531 1.00 87.44 94 LEU A CA 1
ATOM 666 C C . LEU A 1 94 ? -10.364 8.089 -0.539 1.00 87.44 94 LEU A C 1
ATOM 668 O O . LEU A 1 94 ? -11.159 7.986 0.386 1.00 87.44 94 LEU A O 1
ATOM 672 N N . GLY A 1 95 ? -9.682 9.214 -0.767 1.00 86.12 95 GLY A N 1
ATOM 673 C CA . GLY A 1 95 ? -9.892 10.439 -0.005 1.00 86.12 95 GLY A CA 1
ATOM 674 C C . GLY A 1 95 ? -9.098 10.465 1.308 1.00 86.12 95 GLY A C 1
ATOM 675 O O . GLY A 1 95 ? -8.013 9.890 1.371 1.00 86.12 95 GLY A O 1
ATOM 676 N N . PRO A 1 96 ? -9.584 11.172 2.343 1.00 83.88 96 PRO A N 1
ATOM 677 C CA . PRO A 1 96 ? -8.804 11.480 3.548 1.00 83.88 96 PRO A CA 1
ATOM 678 C C . PRO A 1 96 ? -8.496 10.261 4.431 1.00 83.88 96 PRO A C 1
ATOM 680 O O . PRO A 1 96 ? -7.614 10.333 5.278 1.00 83.88 96 PRO A O 1
ATOM 683 N N . GLU A 1 97 ? -9.201 9.150 4.231 1.00 82.56 97 GLU A N 1
ATOM 684 C CA . GLU A 1 97 ? -8.982 7.883 4.942 1.00 82.56 97 GLU A CA 1
ATOM 685 C C . GLU A 1 97 ? -7.812 7.069 4.377 1.00 82.56 97 GLU A C 1
ATOM 687 O O . GLU A 1 97 ? -7.425 6.053 4.957 1.00 82.56 97 GLU A O 1
ATOM 692 N N . ALA A 1 98 ? -7.257 7.487 3.236 1.00 89.00 98 ALA A N 1
ATOM 693 C CA . ALA A 1 98 ? -6.157 6.798 2.590 1.00 89.00 98 ALA A CA 1
ATOM 694 C C . ALA A 1 98 ? -4.815 7.489 2.837 1.00 89.00 98 ALA A C 1
ATOM 696 O O . ALA A 1 98 ? -4.616 8.664 2.527 1.00 89.00 98 ALA A O 1
ATOM 697 N N . TYR A 1 99 ? -3.859 6.699 3.304 1.00 91.25 99 TYR A N 1
ATOM 698 C CA . TYR A 1 99 ? -2.449 7.027 3.353 1.00 91.25 99 TYR A CA 1
ATOM 699 C C . TYR A 1 99 ? -1.705 6.341 2.206 1.00 91.25 99 TYR A C 1
ATOM 701 O O . TYR A 1 99 ? -2.004 5.202 1.856 1.00 91.25 99 TYR A O 1
ATOM 709 N N . ARG A 1 100 ? -0.718 7.015 1.612 1.00 91.50 100 ARG A N 1
ATOM 710 C CA . ARG A 1 100 ? 0.091 6.462 0.517 1.00 91.50 100 ARG A CA 1
ATOM 711 C C . ARG A 1 100 ? 1.567 6.495 0.877 1.00 91.50 100 ARG A C 1
ATOM 713 O O . ARG A 1 100 ? 2.102 7.588 1.051 1.00 91.50 100 ARG A O 1
ATOM 720 N N . SER A 1 101 ? 2.217 5.339 0.779 1.00 88.31 101 SER A N 1
ATOM 721 C CA . SER A 1 101 ? 3.671 5.188 0.848 1.00 88.31 101 SER A CA 1
ATOM 722 C C . SER A 1 101 ? 4.172 4.493 -0.428 1.00 88.31 101 SER A C 1
ATOM 724 O O . SER A 1 101 ? 3.949 3.305 -0.627 1.00 88.31 101 SER A O 1
ATOM 726 N N . ASP A 1 102 ? 4.767 5.255 -1.354 1.00 88.62 102 ASP A N 1
ATOM 727 C CA . ASP A 1 102 ? 5.214 4.800 -2.688 1.00 88.62 102 ASP A CA 1
ATOM 728 C C . ASP A 1 102 ? 4.179 3.944 -3.474 1.00 88.62 102 ASP A C 1
ATOM 730 O O . ASP A 1 102 ? 3.239 4.504 -4.051 1.00 88.62 102 ASP A O 1
ATOM 734 N N . TRP A 1 103 ? 4.365 2.616 -3.553 1.00 91.12 103 TRP A N 1
ATOM 735 C CA . TRP A 1 103 ? 3.470 1.656 -4.229 1.00 91.12 103 TRP A CA 1
ATOM 736 C C . TRP A 1 103 ? 2.343 1.134 -3.334 1.00 91.12 103 TRP A C 1
ATOM 738 O O . TRP A 1 103 ? 1.439 0.463 -3.834 1.00 91.12 103 TRP A O 1
ATOM 748 N N . LEU A 1 104 ? 2.385 1.435 -2.038 1.00 91.06 104 LEU A N 1
ATOM 749 C CA . LEU A 1 104 ? 1.413 0.999 -1.049 1.00 91.06 104 LEU A CA 1
ATOM 750 C C . LEU A 1 104 ? 0.387 2.095 -0.762 1.00 91.06 104 LEU A C 1
ATOM 752 O O . LEU A 1 104 ? 0.698 3.290 -0.699 1.00 91.06 104 LEU A O 1
ATOM 756 N N . VAL A 1 105 ? -0.856 1.673 -0.556 1.00 92.50 105 VAL A N 1
ATOM 757 C CA . VAL A 1 105 ? -1.936 2.524 -0.059 1.00 92.50 105 VAL A CA 1
ATO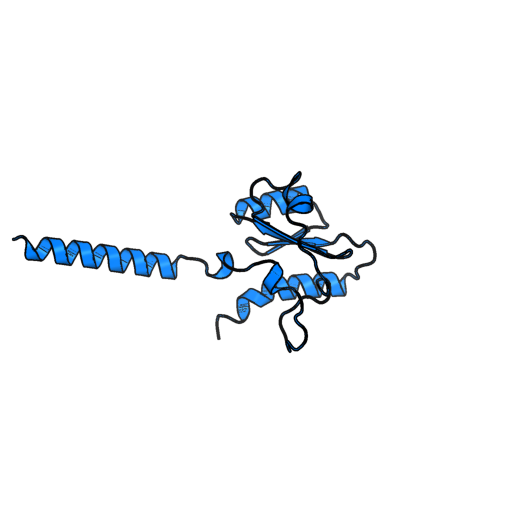M 758 C C . VAL A 1 105 ? -2.595 1.824 1.116 1.00 92.50 105 VAL A C 1
ATOM 760 O O . VAL A 1 105 ? -3.136 0.732 0.963 1.00 92.50 105 VAL A O 1
ATOM 763 N N . ALA A 1 106 ? -2.561 2.467 2.273 1.00 92.62 106 ALA A N 1
ATOM 764 C CA . ALA A 1 106 ? -3.264 2.047 3.470 1.00 92.62 106 ALA A CA 1
ATOM 765 C C . ALA A 1 106 ? -4.584 2.814 3.558 1.00 92.62 106 ALA A C 1
ATOM 767 O O . ALA A 1 106 ? -4.592 4.039 3.482 1.00 92.62 106 ALA A O 1
ATOM 768 N N . ARG A 1 107 ? -5.702 2.109 3.695 1.00 92.06 107 ARG A N 1
ATO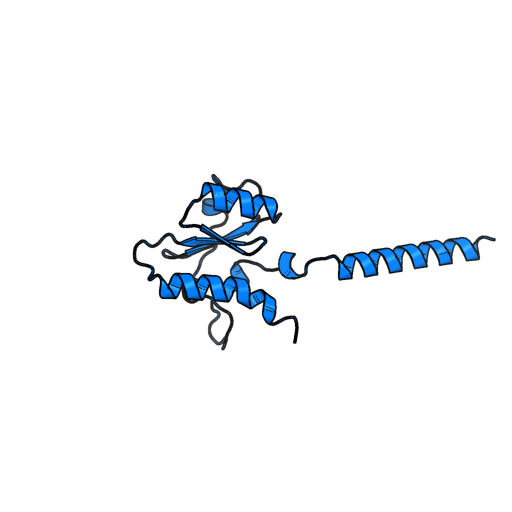M 769 C CA . ARG A 1 107 ? -7.026 2.686 3.922 1.00 92.06 107 ARG A CA 1
ATOM 770 C C . ARG A 1 107 ? -7.482 2.304 5.321 1.00 92.06 107 ARG A C 1
ATOM 772 O O . ARG A 1 107 ? -7.679 1.121 5.585 1.00 92.06 107 ARG A O 1
ATOM 779 N N . PHE A 1 108 ? -7.675 3.294 6.183 1.00 90.56 108 PHE A N 1
ATOM 780 C CA . PHE A 1 108 ? -8.260 3.085 7.505 1.00 90.56 108 PHE A CA 1
ATOM 781 C C . PHE A 1 108 ? -9.776 2.998 7.357 1.00 90.56 108 PHE A C 1
ATOM 783 O O . PHE A 1 108 ? -10.388 3.938 6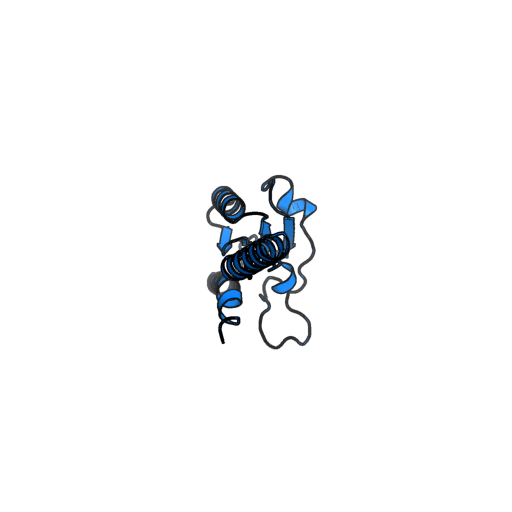.855 1.00 90.56 108 PHE A O 1
ATOM 790 N N . VAL A 1 109 ? -10.356 1.857 7.720 1.00 87.19 109 VAL A N 1
ATOM 791 C CA . VAL A 1 109 ? -11.790 1.566 7.531 1.00 87.19 109 VAL A CA 1
ATOM 792 C C . VAL A 1 109 ? -12.558 1.617 8.848 1.00 87.19 109 VAL A C 1
ATOM 794 O O . VAL A 1 109 ? -13.748 1.913 8.837 1.00 87.19 109 VAL A O 1
ATOM 797 N N . GLY A 1 110 ? -11.878 1.370 9.971 1.00 80.75 110 GLY A N 1
ATOM 798 C CA . GLY A 1 110 ? -12.469 1.478 11.298 1.00 80.75 110 GLY A CA 1
ATOM 799 C C . GLY A 1 110 ? -12.636 2.938 11.731 1.00 80.75 110 GLY A C 1
ATOM 800 O O . GLY A 1 110 ? -11.661 3.698 11.831 1.00 80.75 110 GLY A O 1
ATOM 801 N N . ASP A 1 111 ? -13.876 3.321 12.041 1.00 76.56 111 ASP A N 1
ATOM 802 C CA . ASP A 1 111 ? -14.218 4.643 12.586 1.00 76.56 111 ASP A CA 1
ATOM 803 C C . ASP A 1 111 ? -13.582 4.879 13.968 1.00 76.56 111 ASP A C 1
ATOM 805 O O . ASP A 1 111 ? -13.266 6.015 14.326 1.00 76.56 111 ASP A O 1
ATOM 809 N N . ASP A 1 112 ? -13.311 3.796 14.700 1.00 81.38 112 ASP A N 1
ATOM 810 C CA . ASP A 1 112 ? -12.785 3.820 16.065 1.00 81.38 112 ASP A CA 1
ATOM 811 C C . ASP A 1 112 ? -11.250 3.760 16.143 1.00 81.38 112 ASP A C 1
ATOM 813 O O . ASP A 1 112 ? -10.696 3.818 17.242 1.00 81.38 112 ASP A O 1
ATOM 817 N N . VAL A 1 113 ? -10.537 3.673 15.009 1.00 81.12 113 VAL A N 1
ATOM 818 C CA . VAL A 1 113 ? -9.064 3.598 15.009 1.00 81.12 113 VAL A CA 1
ATOM 819 C C . VAL A 1 113 ? -8.477 4.927 15.507 1.00 81.12 113 VAL A C 1
ATOM 821 O O . VAL A 1 113 ? -8.571 5.935 14.790 1.00 81.12 113 VAL A O 1
ATOM 824 N N . PRO A 1 114 ? -7.814 4.958 16.681 1.00 85.62 114 PRO A N 1
ATOM 825 C CA . PRO A 1 114 ? -7.272 6.183 17.257 1.00 85.62 114 PRO A CA 1
ATOM 826 C C . PRO A 1 114 ? -6.233 6.843 16.347 1.00 85.62 114 PRO A C 1
ATOM 828 O O . PRO A 1 114 ? -5.439 6.169 15.689 1.00 85.62 114 PRO A O 1
ATOM 831 N N . ALA A 1 115 ? -6.173 8.177 16.363 1.00 86.06 115 ALA A N 1
ATOM 832 C CA . ALA A 1 115 ? -5.221 8.938 15.548 1.00 86.06 115 ALA A CA 1
ATOM 833 C C . ALA A 1 115 ? -3.754 8.533 15.796 1.00 86.06 115 ALA A C 1
ATOM 835 O O . ALA A 1 115 ? -2.960 8.516 14.859 1.00 86.06 115 ALA A O 1
ATOM 836 N N . GLU A 1 116 ? -3.410 8.158 17.030 1.00 85.44 116 GLU A N 1
ATOM 837 C CA . GLU A 1 116 ? -2.084 7.642 17.397 1.00 85.44 116 GLU A CA 1
ATOM 838 C C . GLU A 1 116 ? -1.745 6.318 16.695 1.00 85.44 116 GLU A C 1
ATOM 840 O O . GLU A 1 116 ? -0.629 6.151 16.211 1.00 85.44 116 GLU A O 1
ATOM 845 N N . GLN A 1 117 ? -2.711 5.404 16.563 1.00 84.50 117 GLN A N 1
ATOM 846 C CA . GLN A 1 117 ? -2.504 4.122 15.887 1.00 84.50 117 GLN A CA 1
ATOM 847 C C . GLN A 1 117 ? -2.406 4.313 14.377 1.00 84.50 117 GLN A C 1
ATOM 849 O O . GLN A 1 117 ? -1.588 3.665 13.726 1.00 84.50 117 GLN A O 1
ATOM 854 N N . ARG A 1 118 ? -3.188 5.252 13.822 1.00 86.88 118 ARG A N 1
ATOM 855 C CA . ARG A 1 118 ? -3.057 5.655 12.417 1.00 86.88 118 ARG A CA 1
ATOM 856 C C . ARG A 1 118 ? -1.663 6.214 12.152 1.00 86.88 118 ARG A C 1
ATOM 858 O O . ARG A 1 118 ? -1.010 5.757 11.222 1.00 86.88 118 ARG A O 1
ATOM 865 N N . LEU A 1 119 ? -1.193 7.137 12.995 1.00 87.81 119 LEU A N 1
ATOM 866 C CA . LEU A 1 119 ? 0.143 7.723 12.882 1.00 87.81 119 LEU A CA 1
ATOM 867 C C . LEU A 1 119 ? 1.229 6.644 12.945 1.00 87.81 119 LEU A C 1
ATOM 869 O O . LEU A 1 119 ? 2.061 6.563 12.045 1.00 87.81 119 LEU A O 1
ATOM 873 N N . TRP A 1 120 ? 1.171 5.762 13.940 1.00 86.50 120 TRP A N 1
ATOM 874 C CA . TRP A 1 120 ? 2.147 4.687 14.084 1.00 86.50 120 TRP A CA 1
ATOM 875 C C . TRP A 1 120 ? 2.143 3.722 12.886 1.00 86.50 120 TRP A C 1
ATOM 877 O O . TRP A 1 120 ? 3.203 3.338 12.400 1.00 86.50 120 TRP A O 1
ATOM 887 N N . ALA A 1 121 ? 0.972 3.383 12.336 1.00 86.31 121 ALA A N 1
ATOM 888 C CA . ALA A 1 121 ? 0.883 2.575 11.120 1.00 86.31 121 ALA A CA 1
ATOM 889 C C . ALA A 1 121 ? 1.495 3.291 9.902 1.00 86.31 121 ALA A C 1
ATOM 891 O O . ALA A 1 121 ? 2.182 2.659 9.101 1.00 86.31 121 ALA A O 1
ATOM 892 N N . THR A 1 122 ? 1.291 4.607 9.767 1.00 88.25 122 THR A N 1
ATOM 893 C CA . THR A 1 122 ? 1.930 5.391 8.695 1.00 88.25 122 THR A CA 1
ATOM 894 C C . THR A 1 122 ? 3.446 5.476 8.856 1.00 88.25 122 THR A C 1
ATOM 896 O O . THR A 1 122 ? 4.167 5.322 7.874 1.00 88.25 122 THR A O 1
ATOM 899 N N . GLU A 1 123 ? 3.937 5.626 10.088 1.00 86.44 123 GLU A N 1
ATOM 900 C CA . GLU A 1 123 ? 5.368 5.611 10.398 1.00 86.44 123 GLU A CA 1
ATOM 901 C C . GLU A 1 123 ? 5.989 4.238 10.148 1.00 86.44 123 GLU A C 1
ATOM 903 O O . GLU A 1 123 ? 7.099 4.165 9.640 1.00 86.44 123 GLU A O 1
ATOM 908 N N . ALA A 1 124 ? 5.283 3.146 10.450 1.00 83.75 124 ALA A N 1
ATOM 909 C CA . ALA A 1 124 ? 5.745 1.793 10.156 1.00 83.75 124 ALA A CA 1
ATOM 910 C C . ALA A 1 124 ? 5.835 1.540 8.643 1.00 83.75 124 ALA A C 1
ATOM 912 O O . ALA A 1 124 ? 6.821 0.972 8.173 1.00 83.75 124 ALA A O 1
ATOM 913 N N . LEU A 1 125 ? 4.847 2.011 7.872 1.00 84.56 125 LEU A N 1
ATOM 914 C CA . LEU A 1 125 ? 4.877 1.940 6.410 1.00 84.56 125 LEU A CA 1
ATOM 915 C C . LEU A 1 125 ? 6.062 2.714 5.837 1.00 84.56 125 LEU A C 1
ATOM 917 O O . LEU A 1 125 ? 6.737 2.193 4.962 1.00 84.56 125 LEU A O 1
ATOM 921 N N . ASP A 1 126 ? 6.339 3.916 6.344 1.00 84.44 126 ASP A N 1
ATOM 922 C CA . ASP A 1 126 ? 7.477 4.728 5.897 1.00 84.44 126 ASP A CA 1
ATOM 923 C C . ASP A 1 126 ? 8.830 4.252 6.460 1.00 84.44 126 ASP A C 1
ATOM 925 O O . ASP A 1 126 ? 9.888 4.465 5.864 1.00 84.44 126 ASP A O 1
ATOM 929 N N . GLY A 1 127 ? 8.810 3.617 7.627 1.00 75.88 127 GLY A N 1
ATOM 930 C CA . GLY A 1 127 ? 9.978 3.140 8.358 1.00 75.88 127 GLY A CA 1
ATOM 931 C C . GLY A 1 127 ? 10.499 1.805 7.843 1.00 75.88 127 GLY A C 1
ATOM 932 O O . GLY A 1 127 ? 11.709 1.582 7.883 1.00 75.88 127 GLY A O 1
ATOM 933 N N . ALA A 1 128 ? 9.631 0.966 7.267 1.00 68.69 128 ALA A N 1
ATOM 934 C CA . ALA A 1 128 ? 10.024 -0.258 6.563 1.00 68.69 128 ALA A CA 1
ATOM 935 C C . ALA A 1 128 ? 11.023 0.005 5.418 1.00 68.69 128 ALA A C 1
ATOM 937 O O . ALA A 1 128 ? 11.701 -0.910 4.960 1.00 68.69 128 ALA A O 1
ATOM 938 N N . TRP A 1 129 ? 11.172 1.264 4.995 1.00 62.88 129 TRP A N 1
ATOM 939 C CA . TRP A 1 129 ? 12.150 1.689 3.998 1.00 62.88 129 TRP A CA 1
ATOM 940 C C . TRP A 1 129 ? 13.516 2.096 4.574 1.00 62.88 129 TRP A C 1
ATOM 942 O O . TRP A 1 129 ? 14.476 2.183 3.810 1.00 62.88 129 TRP A O 1
ATOM 952 N N . GLN A 1 130 ? 13.624 2.411 5.873 1.00 51.94 130 GLN A N 1
ATOM 953 C CA . GLN A 1 130 ? 14.875 2.900 6.479 1.00 51.94 130 GLN A CA 1
ATOM 954 C C . GLN A 1 130 ? 15.776 1.779 7.012 1.00 51.94 130 GLN A C 1
ATOM 956 O O . GLN A 1 130 ? 16.978 1.991 7.132 1.00 51.94 130 GLN A O 1
ATOM 961 N N . SER A 1 131 ? 15.247 0.579 7.268 1.00 46.88 131 SER A N 1
ATOM 962 C CA . SER A 1 131 ? 16.034 -0.547 7.798 1.00 46.88 131 SER A CA 1
ATOM 963 C C . SER A 1 131 ? 16.896 -1.290 6.764 1.00 46.88 131 SER A C 1
ATOM 965 O O . SER A 1 131 ? 17.562 -2.249 7.133 1.00 46.88 131 SER A O 1
ATOM 967 N N . GLU A 1 132 ? 16.887 -0.888 5.486 1.00 41.00 132 GLU A N 1
ATOM 968 C CA . GLU A 1 132 ? 17.756 -1.456 4.432 1.00 41.00 132 GLU A CA 1
ATOM 969 C C . GLU A 1 132 ? 19.015 -0.610 4.141 1.00 41.00 132 GLU A C 1
ATOM 971 O O . GLU A 1 132 ? 19.803 -0.976 3.269 1.00 41.00 132 GLU A O 1
ATOM 976 N N . VAL A 1 133 ? 19.213 0.526 4.827 1.00 38.69 133 VAL A N 1
ATOM 977 C CA . VAL A 1 133 ? 20.348 1.445 4.574 1.00 38.69 133 VAL A CA 1
ATOM 978 C C . VAL A 1 133 ? 21.457 1.359 5.638 1.00 38.69 133 VAL A C 1
ATOM 980 O O . VAL A 1 133 ? 22.456 2.065 5.507 1.00 38.69 133 VAL A O 1
ATOM 983 N N . ASP A 1 134 ? 21.325 0.472 6.631 1.00 35.88 134 ASP A N 1
ATOM 984 C CA . ASP A 1 134 ? 22.356 0.191 7.646 1.00 35.88 134 ASP A CA 1
ATOM 985 C C . ASP A 1 134 ? 22.990 -1.202 7.474 1.00 35.88 134 ASP A C 1
ATOM 987 O O . ASP A 1 134 ? 22.240 -2.201 7.358 1.00 35.88 134 ASP A O 1
#

pLDDT: mean 79.85, std 13.34, range [35.88, 93.62]